Protein AF-A0A9Q8YHK4-F1 (afdb_monomer_lite)

pLDDT: mean 72.1, std 11.23, range [43.53, 83.06]

Organism: Ensifer adhaerens (NCBI:txid106592)

Foldseek 3Di:
DDPLVVLCCVVPVPWDWDQDPVVRDIDIRDPDDPVVSCVSCVVSVHNDDDPPPPPPDDD

Secondary structure (DSSP, 8-state):
--HHHHHHHHH-TTPEEEEETTTTEEEEE-SS-HHHHHHHHHHTT--------------

Radius of gyration: 12.55 Å; chains: 1; bounding box: 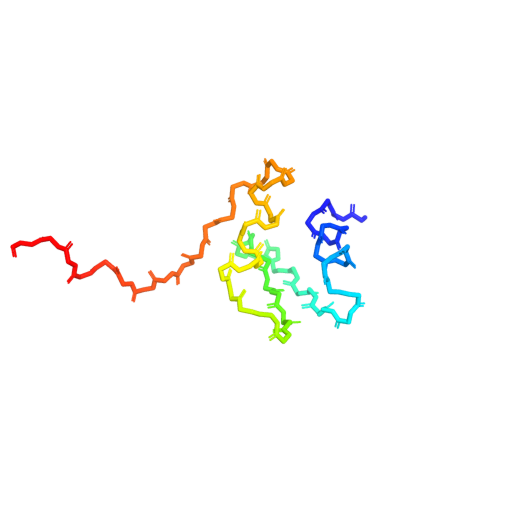21×25×44 Å

Structure (mmCIF, N/CA/C/O backbone):
data_AF-A0A9Q8YHK4-F1
#
_entry.id   AF-A0A9Q8YHK4-F1
#
loop_
_atom_site.group_PDB
_atom_si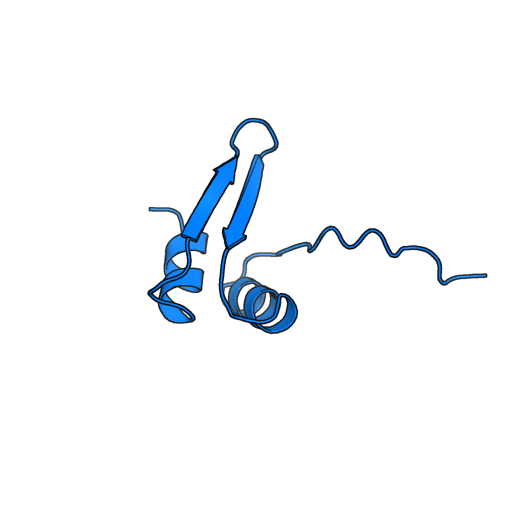te.id
_atom_site.type_symbol
_atom_site.label_atom_id
_atom_site.label_alt_id
_atom_site.label_comp_id
_atom_site.label_asym_id
_atom_site.label_entity_id
_atom_site.label_seq_id
_atom_site.pdbx_PDB_ins_code
_atom_site.Cartn_x
_atom_site.Cartn_y
_atom_site.Cartn_z
_atom_site.occupancy
_atom_site.B_iso_or_equiv
_atom_site.auth_seq_id
_atom_site.auth_comp_id
_atom_site.auth_asym_id
_atom_site.auth_atom_id
_atom_site.pdbx_PDB_model_num
ATOM 1 N N . MET A 1 1 ? -5.447 1.283 16.507 1.00 50.34 1 MET A N 1
ATOM 2 C CA . MET A 1 1 ? -4.541 0.572 15.581 1.00 50.34 1 MET A CA 1
ATOM 3 C C . MET A 1 1 ? -5.321 0.251 14.330 1.00 50.34 1 MET A C 1
ATOM 5 O O . MET A 1 1 ? -6.284 -0.507 14.411 1.00 50.34 1 MET A O 1
ATOM 9 N N . SER A 1 2 ? -4.945 0.859 13.213 1.00 66.81 2 SER A N 1
ATOM 10 C CA . SER A 1 2 ? -5.572 0.584 11.923 1.00 66.81 2 SER A CA 1
ATOM 11 C C . SER A 1 2 ? -5.040 -0.730 11.360 1.00 66.81 2 SER A C 1
ATOM 13 O O . SER A 1 2 ? -3.863 -1.051 11.514 1.00 66.81 2 SER A O 1
ATOM 15 N N . ALA A 1 3 ? -5.895 -1.504 10.695 1.00 76.06 3 ALA A N 1
ATOM 16 C CA . ALA A 1 3 ? -5.485 -2.767 10.085 1.00 76.06 3 ALA A CA 1
ATOM 17 C C . ALA A 1 3 ? -4.355 -2.576 9.057 1.00 76.06 3 ALA A C 1
ATOM 19 O O . ALA A 1 3 ? -3.406 -3.352 9.046 1.00 76.06 3 ALA A O 1
ATOM 20 N N . VAL A 1 4 ? -4.389 -1.471 8.303 1.00 69.62 4 VAL A N 1
ATOM 21 C CA . VAL A 1 4 ? -3.324 -1.076 7.367 1.00 69.62 4 VAL A CA 1
ATOM 22 C C . VAL A 1 4 ? -1.961 -0.958 8.063 1.00 69.62 4 VAL A C 1
ATOM 24 O O . VAL A 1 4 ? -0.966 -1.425 7.525 1.00 69.62 4 VAL A O 1
ATOM 27 N N . GLU A 1 5 ? -1.892 -0.424 9.287 1.00 77.38 5 GLU A N 1
ATOM 28 C CA . GLU A 1 5 ? -0.621 -0.335 10.023 1.00 77.38 5 GLU A CA 1
ATOM 29 C C . GLU A 1 5 ? -0.071 -1.710 10.408 1.00 77.38 5 GLU A C 1
ATOM 31 O O . GLU A 1 5 ? 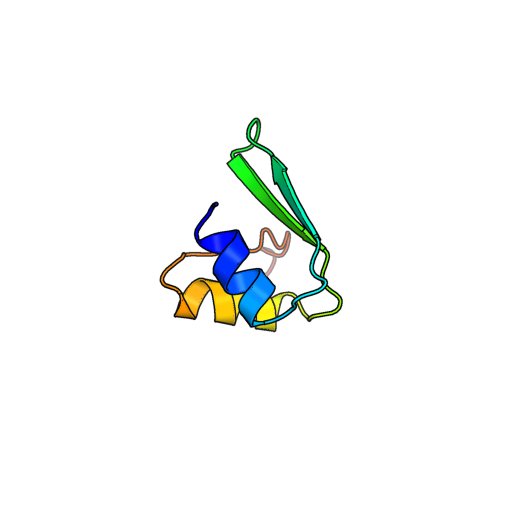1.143 -1.894 10.409 1.00 77.38 5 GLU A O 1
ATOM 36 N N . LYS A 1 6 ? -0.942 -2.673 10.745 1.00 77.88 6 LYS A N 1
ATOM 37 C CA . LYS A 1 6 ? -0.520 -4.043 11.081 1.00 77.88 6 LYS A CA 1
ATOM 38 C C . LYS A 1 6 ? 0.055 -4.757 9.867 1.00 77.88 6 LYS A C 1
ATOM 40 O O . LYS A 1 6 ? 1.100 -5.382 9.985 1.00 77.88 6 LYS A O 1
ATOM 45 N N . VAL A 1 7 ? -0.609 -4.635 8.722 1.00 79.06 7 VAL A N 1
ATOM 46 C CA . VAL A 1 7 ? -0.155 -5.224 7.456 1.00 79.06 7 VAL A CA 1
ATOM 47 C C . VAL A 1 7 ? 1.197 -4.643 7.071 1.00 79.06 7 VAL A C 1
ATOM 49 O O . VAL A 1 7 ? 2.147 -5.383 6.851 1.00 79.06 7 VAL A O 1
ATOM 52 N N . VAL A 1 8 ? 1.315 -3.315 7.082 1.00 76.44 8 VAL A N 1
ATOM 53 C CA . VAL A 1 8 ? 2.555 -2.629 6.713 1.00 76.44 8 VAL A CA 1
ATOM 54 C C . VAL A 1 8 ? 3.689 -2.978 7.673 1.00 76.44 8 VAL A C 1
ATOM 56 O O . VAL A 1 8 ? 4.753 -3.345 7.199 1.00 76.44 8 VAL A O 1
ATOM 59 N N . LYS A 1 9 ? 3.463 -2.988 8.994 1.00 79.19 9 LYS A N 1
ATOM 60 C CA . LYS A 1 9 ? 4.476 -3.447 9.966 1.00 79.19 9 LYS A CA 1
ATOM 61 C C . LYS A 1 9 ? 4.824 -4.927 9.854 1.00 79.19 9 LYS A C 1
ATOM 63 O O . LYS A 1 9 ? 5.913 -5.308 10.261 1.00 79.19 9 LYS A O 1
ATOM 68 N N . SER A 1 10 ? 3.921 -5.757 9.333 1.00 79.88 10 SER A N 1
ATOM 69 C CA . SER A 1 10 ? 4.196 -7.176 9.099 1.00 79.88 10 SER A CA 1
ATOM 70 C C . SER A 1 10 ? 5.142 -7.403 7.919 1.00 79.88 10 SER A C 1
ATOM 72 O O . SER A 1 10 ? 5.784 -8.448 7.866 1.00 79.88 10 SER A O 1
ATOM 74 N N . VAL A 1 11 ? 5.217 -6.457 6.979 1.00 75.12 11 VAL A N 1
ATOM 75 C CA . VAL A 1 11 ? 6.098 -6.530 5.800 1.00 75.12 11 VAL A CA 1
ATOM 76 C C . VAL A 1 11 ? 7.340 -5.651 5.974 1.00 75.12 11 VAL A C 1
ATOM 78 O O . VAL A 1 11 ? 8.427 -6.025 5.545 1.00 75.12 11 VAL A O 1
ATOM 81 N N . ASP A 1 12 ? 7.197 -4.509 6.645 1.00 74.00 12 ASP A N 1
ATOM 82 C CA . ASP A 1 12 ? 8.274 -3.592 7.006 1.00 74.00 12 ASP A CA 1
ATOM 83 C C . ASP A 1 12 ? 8.051 -3.014 8.411 1.00 74.00 12 ASP A C 1
ATOM 85 O O . ASP A 1 12 ? 7.305 -2.054 8.624 1.00 74.00 12 ASP A O 1
ATOM 89 N N . SER A 1 13 ? 8.754 -3.581 9.389 1.00 77.31 13 SER A N 1
ATOM 90 C CA . SER A 1 13 ? 8.716 -3.144 10.787 1.00 77.31 13 SER A CA 1
ATOM 91 C C . SER A 1 13 ? 9.216 -1.708 11.002 1.00 77.31 13 SER A C 1
ATOM 93 O O . SER A 1 13 ? 8.904 -1.116 12.037 1.00 77.31 13 SER A O 1
ATOM 95 N N . ASN A 1 14 ? 9.986 -1.148 10.060 1.00 80.12 14 ASN A N 1
ATOM 96 C CA . ASN A 1 14 ? 10.505 0.223 10.112 1.00 80.12 14 ASN A CA 1
ATOM 97 C C . ASN A 1 14 ? 9.664 1.222 9.303 1.00 80.12 14 ASN A C 1
ATOM 99 O O . ASN A 1 14 ? 9.962 2.418 9.330 1.00 80.12 14 ASN A O 1
ATOM 103 N N . ALA A 1 15 ? 8.612 0.772 8.614 1.00 80.00 15 ALA A N 1
ATOM 104 C CA . ALA A 1 15 ? 7.795 1.652 7.792 1.00 80.00 15 ALA A CA 1
ATOM 105 C C . ALA A 1 15 ? 7.089 2.733 8.623 1.00 80.00 15 ALA A C 1
ATOM 107 O O . ALA A 1 15 ? 6.448 2.470 9.651 1.00 80.00 15 ALA A O 1
ATOM 108 N N . LYS A 1 16 ? 7.153 3.970 8.129 1.00 80.12 16 LYS A N 1
ATOM 109 C CA . LYS A 1 16 ? 6.425 5.113 8.682 1.00 80.12 16 LYS A CA 1
ATOM 110 C C . LYS A 1 16 ? 5.089 5.258 7.969 1.00 80.12 16 LYS A C 1
ATOM 112 O O . LYS A 1 16 ? 5.039 5.563 6.784 1.00 80.12 16 LYS A O 1
ATOM 117 N N . LEU A 1 17 ? 3.996 5.091 8.709 1.00 80.06 17 LEU A N 1
ATOM 118 C CA . LEU A 1 17 ? 2.663 5.424 8.217 1.00 80.06 17 LEU A CA 1
ATOM 119 C C . LEU A 1 17 ? 2.274 6.831 8.667 1.00 80.06 17 LEU A C 1
ATOM 121 O O . LEU A 1 17 ? 2.273 7.133 9.859 1.00 80.06 17 LEU A O 1
ATOM 125 N N . ALA A 1 18 ? 1.893 7.669 7.714 1.00 81.31 18 ALA A N 1
ATOM 126 C CA . ALA A 1 18 ? 1.240 8.945 7.944 1.00 81.31 18 ALA A CA 1
ATOM 127 C C . ALA A 1 18 ? -0.210 8.840 7.462 1.00 81.31 18 ALA A C 1
ATOM 129 O O . ALA A 1 18 ? -0.478 8.682 6.273 1.00 81.31 18 ALA A O 1
ATOM 130 N N . VAL A 1 19 ? -1.154 8.892 8.400 1.00 79.44 19 VAL A N 1
ATOM 131 C CA . VAL A 1 19 ? -2.588 8.862 8.098 1.00 79.44 19 VAL A CA 1
ATOM 132 C C . VAL A 1 19 ? -3.091 10.295 8.006 1.00 79.44 19 VAL A C 1
ATOM 134 O O . VAL A 1 19 ? -3.109 11.013 9.004 1.00 79.44 19 VAL A O 1
ATOM 137 N N . ASP A 1 20 ? -3.521 10.698 6.816 1.00 79.50 20 ASP A N 1
ATOM 138 C CA . ASP A 1 20 ? -4.147 11.990 6.577 1.00 79.50 20 ASP A CA 1
ATOM 139 C C . ASP A 1 20 ? -5.672 11.834 6.591 1.00 79.50 20 ASP A C 1
ATOM 141 O O . ASP A 1 20 ? -6.297 11.317 5.661 1.00 79.50 20 ASP A O 1
ATOM 145 N N . LEU A 1 21 ? -6.290 12.270 7.688 1.00 83.06 21 LEU A N 1
ATOM 146 C CA . LEU A 1 21 ? -7.740 12.174 7.878 1.00 83.06 21 LEU A CA 1
ATOM 147 C C . LEU A 1 21 ? -8.522 13.220 7.069 1.00 83.06 21 LEU A C 1
ATOM 149 O O . LEU A 1 21 ? -9.707 13.011 6.814 1.00 83.06 21 LEU A O 1
ATOM 153 N N . GLY A 1 22 ? -7.880 14.314 6.645 1.00 80.62 22 GLY A N 1
ATOM 154 C CA . GLY A 1 22 ? -8.516 15.352 5.827 1.00 80.62 22 GLY A CA 1
ATOM 155 C C . GLY A 1 22 ? -8.836 14.857 4.416 1.00 80.62 22 GLY A C 1
ATOM 156 O O . GLY A 1 22 ? -9.927 15.080 3.897 1.00 80.62 22 GLY A O 1
ATOM 157 N N . THR A 1 23 ? -7.907 14.115 3.824 1.00 79.06 23 THR A N 1
ATOM 158 C CA . THR A 1 23 ? -8.031 13.506 2.493 1.00 79.06 23 THR A CA 1
ATOM 159 C C . THR A 1 23 ? -8.436 12.034 2.544 1.00 79.06 23 THR A C 1
ATOM 161 O O . THR A 1 23 ? -8.694 11.440 1.497 1.00 79.06 23 THR A O 1
ATOM 164 N N . LYS A 1 24 ? -8.519 11.445 3.746 1.00 79.50 24 LYS A N 1
ATOM 165 C CA . LYS A 1 24 ? -8.739 10.007 3.976 1.00 79.50 24 LYS A CA 1
ATOM 166 C C . LYS A 1 24 ? -7.688 9.150 3.266 1.00 79.50 24 LYS A C 1
ATOM 168 O O . LYS A 1 24 ? -8.004 8.091 2.723 1.00 79.50 24 LYS A O 1
ATOM 173 N N . THR A 1 25 ? -6.443 9.618 3.249 1.00 74.44 25 THR A N 1
ATOM 174 C CA . THR A 1 25 ? -5.326 8.909 2.622 1.00 74.44 25 THR A CA 1
ATOM 175 C C . THR A 1 25 ? -4.344 8.400 3.665 1.00 74.44 25 THR A C 1
ATOM 177 O O . THR A 1 25 ? -4.236 8.928 4.769 1.00 74.44 25 THR A O 1
ATOM 180 N N . VAL A 1 26 ? -3.643 7.322 3.325 1.00 79.12 26 VAL A N 1
ATOM 181 C CA . VAL A 1 26 ? -2.585 6.753 4.159 1.00 79.12 26 VAL A CA 1
ATOM 182 C C . VAL A 1 26 ? -1.317 6.737 3.325 1.00 79.12 26 VAL A C 1
ATOM 184 O O . VAL A 1 26 ? -1.232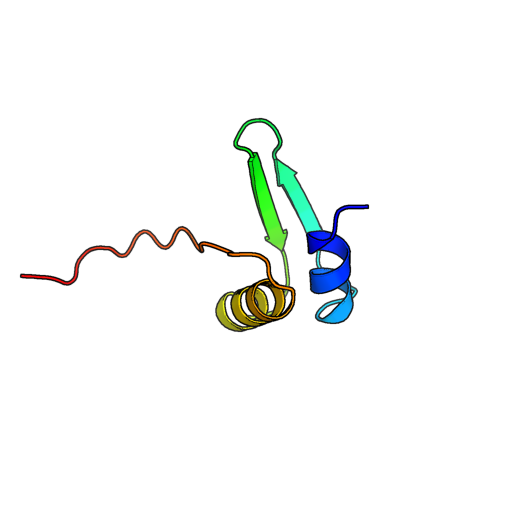 6.021 2.329 1.00 79.12 26 VAL A O 1
ATOM 187 N N . SER A 1 27 ? -0.352 7.552 3.725 1.00 77.38 27 SER A N 1
ATOM 188 C CA . SER A 1 27 ? 0.983 7.597 3.144 1.00 77.38 27 SER A CA 1
ATOM 189 C C . SER A 1 27 ? 1.875 6.635 3.906 1.00 77.38 27 SER A C 1
ATOM 191 O O . SER A 1 27 ? 1.902 6.641 5.134 1.00 77.38 27 SER A O 1
ATOM 193 N N . ILE A 1 28 ? 2.592 5.792 3.179 1.00 80.81 28 ILE A N 1
ATOM 194 C CA . ILE A 1 28 ? 3.495 4.807 3.759 1.00 80.81 28 ILE A CA 1
ATOM 195 C C . ILE A 1 28 ? 4.877 5.100 3.198 1.00 80.81 28 ILE A C 1
ATOM 197 O O . ILE A 1 28 ? 5.103 4.975 1.996 1.00 80.81 28 ILE A O 1
ATOM 201 N N . ASP A 1 29 ? 5.772 5.521 4.078 1.00 79.69 29 ASP A N 1
ATOM 202 C CA . ASP A 1 29 ? 7.183 5.705 3.794 1.00 79.69 29 ASP A CA 1
ATOM 203 C C . ASP A 1 29 ? 7.903 4.417 4.206 1.00 79.69 29 ASP A C 1
ATOM 205 O O . ASP A 1 29 ? 8.052 4.107 5.391 1.00 79.69 29 ASP A O 1
ATOM 209 N N . SER A 1 30 ? 8.243 3.613 3.203 1.00 76.62 30 SER A N 1
ATOM 210 C CA . SER A 1 30 ? 8.961 2.348 3.349 1.00 76.62 30 SER A CA 1
ATOM 211 C C . SER A 1 30 ? 10.050 2.274 2.292 1.00 76.62 30 SER A C 1
ATOM 213 O O . SER A 1 30 ? 9.854 2.765 1.179 1.00 76.62 30 SER A O 1
ATOM 215 N N . ALA A 1 31 ? 11.143 1.572 2.579 1.00 77.69 31 ALA A N 1
ATOM 216 C CA . ALA A 1 31 ? 12.160 1.282 1.565 1.00 77.69 31 ALA A CA 1
ATOM 217 C C . ALA A 1 31 ? 11.661 0.294 0.486 1.00 77.69 31 ALA A C 1
ATOM 219 O O . ALA A 1 31 ? 12.330 0.080 -0.525 1.00 77.69 31 ALA A O 1
ATOM 220 N N . LEU A 1 32 ? 10.493 -0.325 0.698 1.00 76.19 32 LEU A N 1
ATOM 221 C CA . LEU A 1 32 ? 9.888 -1.277 -0.223 1.00 76.19 32 LEU A CA 1
ATOM 222 C C . LEU A 1 32 ? 9.270 -0.595 -1.443 1.00 76.19 32 LEU A C 1
ATOM 224 O O . LEU A 1 32 ? 8.715 0.502 -1.383 1.00 76.19 32 LEU A O 1
ATOM 228 N N . ALA A 1 33 ? 9.308 -1.311 -2.567 1.00 77.88 33 ALA A N 1
ATOM 229 C CA . ALA A 1 33 ? 8.661 -0.865 -3.787 1.00 77.88 33 ALA A CA 1
ATOM 230 C C . ALA A 1 33 ? 7.134 -0.732 -3.583 1.00 77.88 33 ALA A C 1
ATOM 232 O O . ALA A 1 33 ? 6.513 -1.628 -3.000 1.00 77.88 33 ALA A O 1
ATOM 233 N N . PRO A 1 34 ? 6.488 0.302 -4.159 1.00 73.50 34 PRO A N 1
ATOM 234 C CA . PRO A 1 34 ? 5.042 0.512 -4.047 1.00 73.50 34 PRO A CA 1
ATOM 235 C C . PRO A 1 34 ? 4.199 -0.696 -4.477 1.00 73.50 34 PRO A C 1
ATOM 237 O O . PRO A 1 34 ? 3.104 -0.903 -3.964 1.00 73.50 34 PRO A O 1
ATOM 240 N N . ALA A 1 35 ? 4.708 -1.508 -5.410 1.00 78.00 35 ALA A N 1
ATOM 241 C CA . ALA A 1 35 ? 4.047 -2.725 -5.872 1.00 78.00 35 ALA A CA 1
ATOM 242 C C . ALA A 1 35 ? 3.993 -3.819 -4.792 1.00 78.00 35 ALA A C 1
ATOM 244 O O . ALA A 1 35 ? 2.949 -4.442 -4.619 1.00 78.00 35 ALA A O 1
ATOM 245 N N . ALA A 1 36 ? 5.083 -4.016 -4.042 1.00 79.00 36 ALA A N 1
ATOM 246 C CA . ALA A 1 36 ? 5.137 -4.984 -2.945 1.00 79.00 36 ALA A CA 1
ATOM 247 C C . ALA A 1 36 ? 4.185 -4.573 -1.816 1.00 79.00 36 ALA A C 1
ATOM 249 O O . ALA A 1 36 ? 3.436 -5.389 -1.284 1.00 79.00 36 ALA A O 1
ATOM 250 N N . LEU A 1 37 ? 4.155 -3.274 -1.523 1.00 75.62 37 LEU A N 1
ATOM 251 C CA . LEU A 1 37 ? 3.260 -2.714 -0.528 1.00 75.62 37 LEU A CA 1
ATOM 252 C C . LEU A 1 37 ? 1.789 -2.837 -0.949 1.00 75.62 37 LEU A C 1
ATOM 254 O O . LEU A 1 37 ? 0.955 -3.248 -0.148 1.00 75.62 37 LEU A O 1
ATOM 258 N N . LYS A 1 38 ? 1.466 -2.549 -2.219 1.00 78.88 38 LYS A N 1
ATOM 259 C CA . LYS A 1 38 ? 0.110 -2.747 -2.744 1.00 78.88 38 LYS A CA 1
ATOM 260 C C . LYS A 1 38 ? -0.311 -4.211 -2.626 1.00 78.88 38 LYS A C 1
ATOM 262 O O . LYS A 1 38 ? -1.415 -4.454 -2.160 1.00 78.88 38 LYS A O 1
ATOM 267 N N . ALA A 1 39 ? 0.545 -5.156 -3.018 1.00 80.75 39 ALA A N 1
ATOM 268 C CA . ALA A 1 39 ? 0.245 -6.585 -2.937 1.00 80.75 39 ALA A CA 1
ATOM 269 C C . ALA A 1 39 ? -0.042 -7.031 -1.497 1.00 80.75 39 ALA A C 1
ATOM 271 O O . ALA A 1 39 ? -1.020 -7.729 -1.273 1.00 80.75 39 ALA A O 1
ATOM 272 N N . ALA A 1 40 ? 0.738 -6.563 -0.520 1.00 78.69 40 ALA A N 1
ATOM 273 C CA . ALA A 1 40 ? 0.494 -6.857 0.891 1.00 78.69 40 ALA A CA 1
ATOM 274 C C . ALA A 1 40 ? -0.841 -6.291 1.401 1.00 78.69 40 ALA A C 1
ATOM 276 O O . ALA A 1 40 ? -1.542 -6.939 2.174 1.00 78.69 40 ALA A O 1
ATOM 277 N N . ILE A 1 41 ? -1.202 -5.077 0.977 1.00 78.75 41 ILE A N 1
ATOM 278 C CA . ILE A 1 41 ? -2.470 -4.455 1.375 1.00 78.75 41 ILE A CA 1
ATOM 279 C C . ILE A 1 41 ? -3.659 -5.175 0.707 1.00 78.75 41 ILE A C 1
ATOM 281 O O . ILE A 1 41 ? -4.675 -5.393 1.362 1.00 78.75 41 ILE A O 1
ATOM 285 N N . ASP A 1 42 ? -3.503 -5.603 -0.549 1.00 81.75 42 ASP A N 1
ATOM 286 C CA . ASP A 1 42 ? -4.486 -6.392 -1.307 1.00 81.75 42 ASP A CA 1
ATOM 287 C C . ASP A 1 42 ? -4.703 -7.784 -0.686 1.00 81.75 42 ASP A C 1
ATOM 289 O O . ASP A 1 42 ? -5.842 -8.176 -0.447 1.00 81.75 42 ASP A O 1
ATOM 293 N N . ASP A 1 43 ? -3.615 -8.476 -0.325 1.00 76.88 43 ASP A N 1
ATOM 294 C CA . ASP A 1 43 ? -3.622 -9.775 0.370 1.00 76.88 43 ASP A CA 1
ATOM 295 C C . ASP A 1 43 ? -4.322 -9.692 1.734 1.00 76.88 43 ASP A C 1
ATOM 297 O O . ASP A 1 43 ? -5.096 -10.567 2.118 1.00 76.88 43 ASP A O 1
ATOM 301 N N . ALA A 1 44 ? -4.160 -8.563 2.426 1.00 75.69 44 ALA A N 1
ATOM 302 C CA . ALA A 1 44 ? -4.890 -8.269 3.653 1.00 75.69 44 ALA A CA 1
ATOM 303 C C . ALA A 1 44 ? -6.378 -7.922 3.440 1.00 75.69 44 ALA A C 1
ATOM 305 O O . ALA A 1 44 ? -7.075 -7.599 4.406 1.00 75.69 44 ALA A O 1
ATOM 306 N N . GLY A 1 45 ? -6.870 -7.954 2.199 1.00 77.62 45 GLY A N 1
ATOM 307 C CA . GLY A 1 45 ? -8.256 -7.665 1.836 1.00 77.62 45 GLY A CA 1
ATOM 308 C C . GLY A 1 45 ? -8.587 -6.173 1.755 1.00 77.62 45 GLY A C 1
ATOM 309 O O . GLY A 1 45 ? -9.763 -5.806 1.733 1.00 77.62 45 GLY A O 1
ATOM 310 N N . TYR A 1 46 ? -7.580 -5.297 1.716 1.00 72.25 46 TYR A N 1
ATOM 311 C CA . TYR A 1 46 ? -7.760 -3.853 1.585 1.00 72.25 46 TYR A CA 1
ATOM 312 C C . TYR A 1 46 ? -7.437 -3.411 0.151 1.00 72.25 46 TYR A C 1
ATOM 314 O O . TYR A 1 46 ? -6.321 -3.550 -0.340 1.00 72.25 46 TYR A O 1
ATOM 322 N N . GLY A 1 47 ? -8.412 -2.816 -0.538 1.00 66.69 47 GLY A N 1
ATOM 323 C CA . GLY A 1 47 ? -8.215 -2.280 -1.887 1.00 66.69 47 GLY A CA 1
ATOM 324 C C . GLY A 1 47 ? -7.327 -1.031 -1.894 1.00 66.69 47 GLY A C 1
ATOM 325 O O . GLY A 1 47 ? -7.832 0.091 -1.901 1.00 66.69 47 GLY A O 1
ATOM 326 N N . ALA A 1 48 ? -6.003 -1.198 -1.894 1.00 68.88 48 ALA A N 1
ATOM 327 C CA . ALA A 1 48 ? -5.068 -0.085 -2.037 1.00 68.88 48 ALA A CA 1
ATOM 328 C C . ALA A 1 48 ? -5.032 0.409 -3.486 1.00 68.88 48 ALA A C 1
ATOM 330 O O . ALA A 1 48 ? -4.574 -0.291 -4.392 1.00 68.88 48 ALA A O 1
ATOM 331 N N . THR A 1 49 ? -5.461 1.650 -3.706 1.00 65.69 49 THR A N 1
ATOM 332 C CA . THR A 1 49 ? -5.304 2.335 -4.994 1.00 65.69 49 THR A CA 1
ATOM 333 C C . THR A 1 49 ? -4.058 3.210 -4.910 1.00 65.69 49 THR A C 1
ATOM 335 O O . THR A 1 49 ? -4.035 4.209 -4.188 1.00 65.69 49 THR A O 1
ATOM 338 N N . SER A 1 50 ? -3.000 2.847 -5.632 1.00 62.56 50 SER A N 1
ATOM 339 C CA . SER A 1 50 ? -1.875 3.755 -5.837 1.00 62.56 50 SER A CA 1
ATOM 340 C C . SER A 1 50 ? -2.341 4.839 -6.802 1.00 62.56 50 SER A C 1
ATOM 342 O O . SER A 1 50 ? -2.663 4.534 -7.951 1.00 62.56 50 SER A O 1
ATOM 344 N N . LYS A 1 51 ? -2.374 6.104 -6.372 1.00 52.16 51 LYS A N 1
ATOM 345 C CA . LYS A 1 51 ? -2.659 7.230 -7.269 1.00 52.16 51 LYS A CA 1
ATOM 346 C C . LYS A 1 51 ? -1.442 7.473 -8.167 1.00 52.16 51 LYS A C 1
ATOM 348 O O . LYS A 1 51 ? -0.726 8.455 -8.021 1.00 52.16 51 LYS A O 1
ATOM 353 N N . LYS A 1 52 ? -1.164 6.543 -9.083 1.00 45.03 52 LYS A N 1
ATOM 354 C CA . LYS A 1 52 ? -0.269 6.805 -10.205 1.00 45.03 52 LYS A CA 1
ATOM 355 C C . LYS A 1 52 ? -1.033 7.753 -11.122 1.00 45.03 52 LYS A C 1
ATOM 357 O O . LYS A 1 52 ? -2.021 7.362 -11.739 1.00 45.03 52 LYS A O 1
ATOM 362 N N . ALA A 1 53 ? -0.575 8.996 -11.214 1.00 52.88 53 ALA A N 1
ATOM 363 C CA . ALA A 1 53 ? -0.829 9.830 -12.378 1.00 52.88 53 ALA A CA 1
ATOM 364 C C . ALA A 1 53 ? -0.170 9.149 -13.591 1.00 52.88 53 ALA A C 1
ATOM 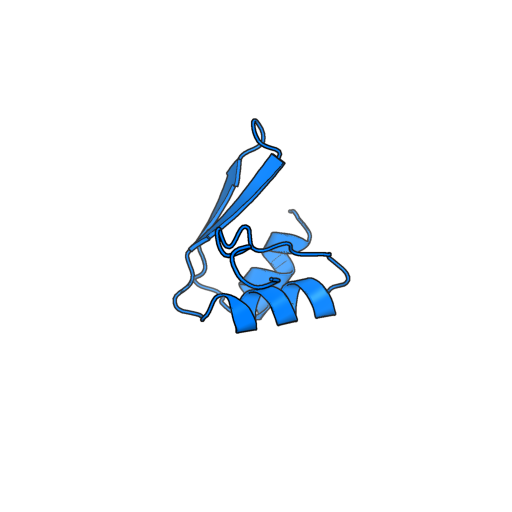366 O O . ALA A 1 53 ? 0.952 9.459 -13.964 1.00 52.88 53 ALA A O 1
ATOM 367 N N . CYS A 1 54 ? -0.804 8.113 -14.129 1.00 45.38 54 CYS A N 1
ATOM 368 C CA . CYS A 1 54 ? -0.411 7.500 -15.390 1.00 45.38 54 CYS A CA 1
ATOM 369 C C . CYS A 1 54 ? -1.628 6.807 -16.008 1.00 45.38 54 CYS A C 1
ATOM 371 O O . CYS A 1 54 ? -1.632 5.612 -16.273 1.00 45.38 54 CYS A O 1
ATOM 373 N N . CYS A 1 55 ? -2.700 7.576 -16.190 1.00 43.53 55 CYS A N 1
ATOM 374 C CA . CYS A 1 55 ? -3.670 7.291 -17.236 1.00 43.53 55 CYS A CA 1
ATOM 375 C C . CYS A 1 55 ? -3.291 8.160 -18.435 1.00 43.53 55 CYS A C 1
ATOM 377 O O . CYS A 1 55 ? -3.813 9.254 -18.610 1.00 43.53 55 CYS A O 1
ATOM 379 N N . SER A 1 56 ? -2.331 7.694 -19.226 1.00 51.69 56 SER A N 1
ATOM 380 C CA . SER A 1 56 ? -2.109 8.215 -20.576 1.00 51.69 56 SER A CA 1
ATOM 381 C C . SER A 1 56 ? -1.765 7.080 -21.540 1.00 51.69 56 SER A C 1
ATOM 383 O O . SER A 1 56 ? -0.859 7.207 -22.358 1.00 51.69 56 SER A O 1
ATOM 385 N N . HIS A 1 57 ? -2.461 5.944 -21.428 1.00 54.69 57 HIS A N 1
ATOM 386 C CA . HIS A 1 57 ? -2.394 4.909 -22.454 1.00 54.69 57 HIS A CA 1
ATOM 387 C C . HIS A 1 57 ? -3.751 4.235 -22.669 1.00 54.69 57 HIS A C 1
ATOM 389 O O . HIS A 1 57 ? -4.013 3.157 -22.144 1.00 54.69 57 HIS A O 1
ATOM 395 N N . VAL A 1 58 ? -4.611 4.914 -23.431 1.00 48.31 58 VAL A N 1
ATOM 396 C CA . VAL A 1 58 ? -5.500 4.276 -24.411 1.00 48.31 58 VAL A CA 1
ATOM 397 C C . VAL A 1 58 ? -5.950 5.332 -25.430 1.00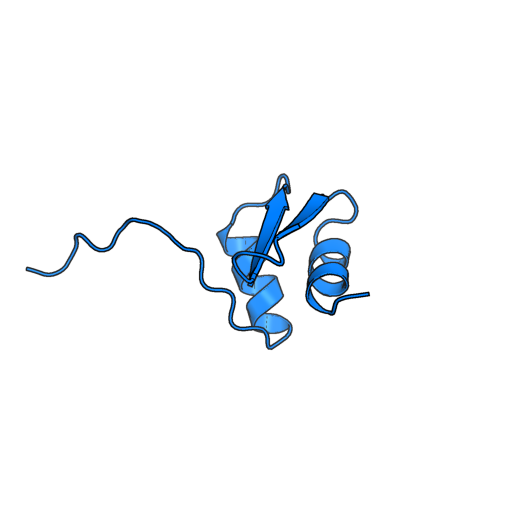 48.31 58 VAL A C 1
ATOM 399 O O . VAL A 1 58 ? -6.789 6.179 -25.131 1.00 48.31 58 VAL A O 1
ATOM 402 N N . ALA A 1 59 ? -5.318 5.318 -26.601 1.00 47.19 59 ALA A N 1
ATOM 403 C CA . ALA A 1 59 ? -5.862 5.726 -27.897 1.00 47.19 59 ALA A CA 1
ATOM 404 C C . ALA A 1 59 ? -4.946 5.148 -28.980 1.00 47.19 59 ALA A C 1
ATOM 406 O O . ALA A 1 59 ? -3.719 5.378 -28.870 1.00 47.19 59 ALA A O 1
#

Sequence (59 aa):
MSAVEKVVKSVDSNAKLAVDLGTKTVSIDSALAPAALKAAIDDAGYGATSKKACCSHVA

InterPro domains:
  IPR006121 Heavy metal-associated domain, HMA [PF00403] (3-46)
  IPR006121 Heavy metal-associated domain, HMA [PS50846] (1-49)
  IPR036163 Heavy metal-associated domain superfamily [SSF55008] (2-49)